Protein AF-A0A3M1PH26-F1 (afdb_monomer_lite)

Structure (mmCIF, N/CA/C/O backbone):
data_AF-A0A3M1PH26-F1
#
_entry.id   AF-A0A3M1PH26-F1
#
loop_
_atom_site.group_PDB
_atom_site.id
_atom_site.type_symbol
_atom_site.label_atom_id
_atom_site.label_alt_id
_atom_site.label_comp_id
_atom_site.label_asym_id
_atom_site.label_entity_id
_atom_site.label_seq_id
_atom_site.pdbx_PDB_ins_code
_atom_site.Cartn_x
_atom_site.Cartn_y
_atom_site.Cartn_z
_atom_site.occupancy
_atom_site.B_iso_or_equiv
_atom_site.auth_seq_id
_atom_site.auth_comp_id
_atom_site.auth_asym_id
_atom_site.auth_atom_id
_atom_site.pdbx_PDB_model_num
ATOM 1 N N . PRO A 1 1 ? -29.886 13.158 19.673 1.00 70.50 1 PRO A N 1
ATOM 2 C CA . PRO A 1 1 ? -30.745 11.957 19.594 1.00 70.50 1 PRO A CA 1
ATOM 3 C C . PRO A 1 1 ? -31.761 12.058 20.724 1.00 70.50 1 PRO A C 1
ATOM 5 O O . PRO A 1 1 ? -31.359 12.359 21.849 1.00 70.50 1 PRO A O 1
ATOM 8 N N . GLU A 1 2 ? -33.042 11.919 20.398 1.00 83.69 2 GLU A N 1
ATOM 9 C CA . GLU A 1 2 ? -34.118 11.780 21.387 1.00 83.69 2 GLU A CA 1
ATOM 10 C C . GLU A 1 2 ? -33.922 10.470 22.188 1.00 83.69 2 GLU A C 1
ATOM 12 O O . GLU A 1 2 ? -33.174 9.585 21.747 1.00 83.69 2 GLU A O 1
ATOM 17 N N . PRO A 1 3 ? -34.544 10.310 23.370 1.00 83.25 3 PRO A N 1
ATOM 18 C CA . PRO A 1 3 ? -34.626 8.995 24.005 1.00 83.25 3 PRO A CA 1
ATOM 19 C C . PRO A 1 3 ? -35.285 7.981 23.045 1.00 83.25 3 PRO A C 1
ATOM 21 O O . PRO A 1 3 ? -36.250 8.315 22.366 1.00 83.25 3 PRO A O 1
ATOM 24 N N . ASP A 1 4 ? -34.738 6.761 22.984 1.00 85.25 4 ASP A N 1
ATOM 25 C CA . ASP A 1 4 ? -35.105 5.662 22.063 1.00 85.25 4 ASP A CA 1
ATOM 26 C C . ASP A 1 4 ? -34.731 5.825 20.572 1.00 85.25 4 ASP A C 1
ATOM 28 O O . ASP A 1 4 ? -35.226 5.087 19.719 1.00 85.25 4 ASP A O 1
ATOM 32 N N . GLU A 1 5 ? -33.779 6.705 20.240 1.00 89.69 5 GLU A N 1
ATOM 33 C CA . GLU A 1 5 ? -33.240 6.826 18.878 1.00 89.69 5 GLU A CA 1
ATOM 34 C C . GLU A 1 5 ? -31.740 6.479 18.795 1.00 89.69 5 GLU A C 1
ATOM 36 O O . GLU A 1 5 ? -30.927 6.924 19.610 1.00 89.69 5 GLU A O 1
ATOM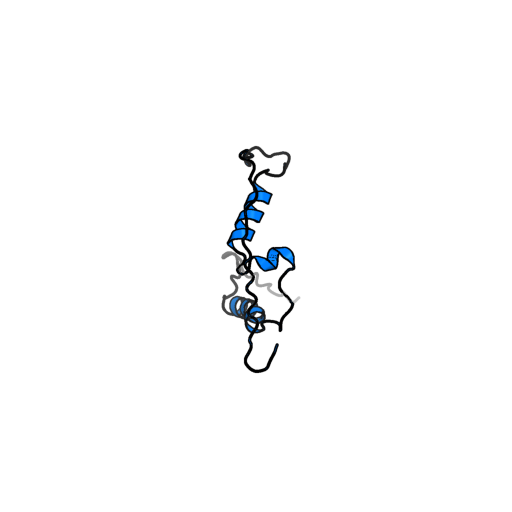 41 N N . ALA A 1 6 ? -31.348 5.708 17.771 1.00 88.06 6 ALA A N 1
ATOM 42 C CA . ALA A 1 6 ? -29.955 5.359 17.490 1.00 88.06 6 ALA A CA 1
ATOM 43 C C . ALA A 1 6 ? -29.529 5.848 16.098 1.00 88.06 6 ALA A C 1
ATOM 45 O O . ALA A 1 6 ? -30.197 5.584 15.100 1.00 88.06 6 ALA A O 1
ATOM 46 N N . LEU A 1 7 ? -28.375 6.519 16.026 1.00 90.81 7 LEU A N 1
ATOM 47 C CA . LEU A 1 7 ? -27.738 6.899 14.766 1.00 90.81 7 LEU A CA 1
ATOM 48 C C . LEU A 1 7 ? -26.716 5.833 14.362 1.00 90.81 7 LEU A C 1
ATOM 50 O O . LEU A 1 7 ? -25.732 5.614 15.068 1.00 90.81 7 LEU A O 1
ATOM 54 N N . LEU A 1 8 ? -26.923 5.220 13.198 1.00 92.62 8 LEU A N 1
ATOM 55 C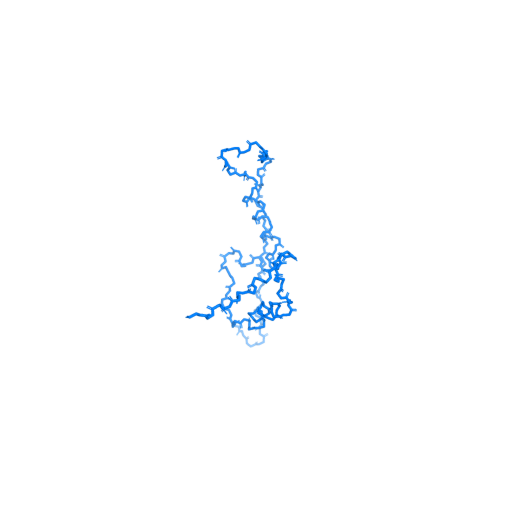 CA . LEU A 1 8 ? -25.960 4.316 12.577 1.00 92.62 8 LEU A CA 1
ATOM 56 C C . LEU A 1 8 ? -25.259 5.025 11.415 1.00 92.62 8 LEU A C 1
ATOM 58 O O . LEU A 1 8 ? -25.905 5.437 10.454 1.00 92.62 8 LEU A O 1
ATOM 62 N N . VAL A 1 9 ? -23.931 5.114 11.481 1.00 93.81 9 VAL A N 1
ATOM 63 C CA . VAL A 1 9 ? -23.090 5.577 10.370 1.00 93.81 9 VAL A CA 1
ATOM 64 C C . VAL A 1 9 ? -22.258 4.400 9.883 1.00 93.81 9 VAL A C 1
ATOM 66 O O . VAL A 1 9 ? -21.565 3.759 10.671 1.00 93.81 9 VAL A O 1
ATOM 69 N N . VAL A 1 10 ? -22.339 4.107 8.585 1.00 93.88 10 VAL A N 1
ATOM 70 C CA . VAL A 1 10 ? -21.578 3.030 7.945 1.00 93.88 10 VAL A CA 1
ATOM 71 C C . VAL A 1 10 ? -20.670 3.636 6.889 1.00 93.88 10 VAL A C 1
ATOM 73 O O . VAL A 1 10 ? -21.138 4.301 5.967 1.00 93.88 10 VAL A O 1
ATOM 76 N N . GLU A 1 11 ? -19.376 3.363 7.001 1.00 91.94 11 GLU A N 1
ATOM 77 C CA . GLU A 1 11 ? -18.377 3.749 6.011 1.00 91.94 11 GLU A CA 1
ATOM 78 C C . GLU A 1 11 ? -17.833 2.511 5.299 1.00 91.94 11 GLU A C 1
ATOM 80 O O . GLU A 1 11 ? -17.702 1.435 5.887 1.00 91.94 11 GLU A O 1
ATOM 85 N N . ARG A 1 12 ? -17.505 2.656 4.012 1.00 93.69 12 ARG A N 1
ATOM 86 C CA . ARG A 1 12 ? -16.902 1.591 3.209 1.00 93.69 12 ARG A CA 1
ATOM 87 C C . ARG A 1 12 ? -15.716 2.130 2.430 1.00 93.69 12 ARG A C 1
ATOM 89 O O . ARG A 1 12 ? -15.868 3.025 1.604 1.00 93.69 12 ARG A O 1
ATOM 96 N N . TYR A 1 13 ? -14.571 1.483 2.604 1.00 95.06 13 TYR A N 1
ATOM 97 C CA . TYR A 1 13 ? -13.353 1.766 1.856 1.00 95.06 13 TYR A CA 1
ATOM 98 C C . TYR A 1 13 ? -13.094 0.665 0.818 1.00 95.06 13 TYR A C 1
ATOM 100 O O . TYR A 1 13 ? -13.328 -0.519 1.068 1.00 95.06 13 TYR A O 1
ATOM 108 N N . ARG A 1 14 ? -12.630 1.048 -0.378 1.00 94.69 14 ARG A N 1
ATOM 109 C CA . ARG A 1 14 ? -12.273 0.117 -1.460 1.00 94.69 14 ARG A CA 1
ATOM 110 C C . ARG A 1 14 ? -10.984 0.567 -2.133 1.00 94.69 14 ARG A C 1
ATOM 112 O O . ARG A 1 14 ? -10.900 1.692 -2.616 1.00 94.69 14 ARG A O 1
ATOM 119 N N . VAL A 1 15 ? -10.021 -0.345 -2.243 1.00 95.06 15 VAL A N 1
ATOM 120 C CA . VAL A 1 15 ? -8.793 -0.106 -3.009 1.00 95.06 15 VAL A CA 1
ATOM 121 C C . VAL A 1 15 ? -9.058 -0.334 -4.495 1.00 95.06 15 VAL A C 1
ATOM 123 O O . VAL A 1 15 ? -9.624 -1.357 -4.883 1.00 95.06 15 VAL A O 1
ATOM 126 N N . THR A 1 16 ? -8.631 0.611 -5.331 1.00 93.44 16 THR A N 1
ATOM 127 C CA . THR A 1 16 ? -8.582 0.448 -6.790 1.00 93.44 16 THR A CA 1
ATOM 128 C C . THR A 1 16 ? -7.128 0.563 -7.219 1.00 93.44 16 THR A C 1
ATOM 130 O O . THR A 1 16 ? -6.494 1.589 -6.985 1.00 93.44 16 THR A O 1
ATOM 133 N N . SER A 1 17 ? -6.579 -0.502 -7.801 1.00 88.56 17 SER A N 1
ATOM 134 C CA . SER A 1 17 ? -5.185 -0.519 -8.244 1.00 88.56 17 SER A CA 1
ATOM 135 C C . SER A 1 17 ? -4.948 0.459 -9.401 1.00 88.56 17 SER A C 1
ATOM 137 O O . SER A 1 17 ? -5.816 0.577 -10.272 1.00 88.56 17 SER A O 1
ATOM 139 N N . PRO A 1 18 ? -3.771 1.105 -9.476 1.00 88.69 18 PRO A N 1
ATOM 140 C CA . PRO A 1 18 ? -3.421 1.938 -10.618 1.00 88.69 18 PRO A CA 1
ATOM 141 C C . PRO A 1 18 ? -3.251 1.096 -11.890 1.00 88.69 18 PRO A C 1
ATOM 143 O O . PRO A 1 18 ? -2.901 -0.085 -11.837 1.00 88.69 18 PRO A O 1
ATOM 146 N N . ALA A 1 19 ? -3.456 1.718 -13.052 1.00 88.94 19 ALA A N 1
ATOM 147 C CA . ALA A 1 19 ? -3.123 1.096 -14.327 1.00 88.94 19 ALA A CA 1
ATOM 148 C C . ALA A 1 19 ? -1.595 0.950 -14.449 1.00 88.94 19 ALA A C 1
ATOM 150 O O . ALA A 1 19 ? -0.868 1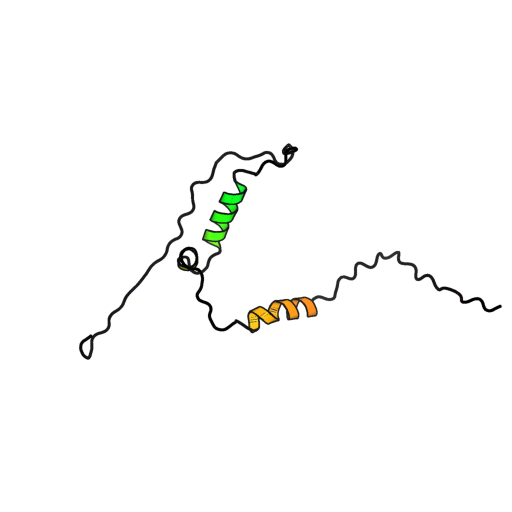.944 -14.439 1.00 88.94 19 ALA A O 1
ATOM 151 N N . CYS A 1 20 ? -1.101 -0.286 -14.558 1.00 87.19 20 CYS A N 1
ATOM 152 C CA . CYS A 1 20 ? 0.335 -0.534 -14.670 1.00 87.19 20 CYS A CA 1
ATOM 153 C C . CYS A 1 20 ? 0.855 -0.390 -16.107 1.00 87.19 20 CYS A C 1
ATOM 155 O O . CYS A 1 20 ? 0.177 -0.796 -17.057 1.00 87.19 20 CYS A O 1
ATOM 157 N N . PRO A 1 21 ? 2.110 0.068 -16.282 1.00 87.31 21 PRO A N 1
ATOM 158 C CA . PRO A 1 21 ? 2.803 -0.024 -17.558 1.00 87.31 21 PRO A CA 1
ATOM 159 C C . PRO A 1 21 ? 2.903 -1.478 -18.040 1.00 87.31 21 PRO A C 1
ATOM 161 O O . PRO A 1 21 ? 3.298 -2.377 -17.294 1.00 87.31 21 PRO A O 1
ATOM 164 N N . GLN A 1 22 ? 2.598 -1.701 -19.318 1.00 84.75 22 GLN A N 1
ATOM 165 C CA . GLN A 1 22 ? 2.725 -3.020 -19.954 1.00 84.75 22 GLN A CA 1
ATOM 166 C C . GLN A 1 22 ? 4.182 -3.366 -20.292 1.00 84.75 22 GLN A C 1
ATOM 168 O O . GLN A 1 22 ? 4.551 -4.536 -20.379 1.00 84.75 22 GLN A O 1
ATOM 173 N N . ARG A 1 23 ? 5.036 -2.347 -20.461 1.00 81.25 23 ARG A N 1
ATOM 174 C CA . ARG A 1 23 ? 6.445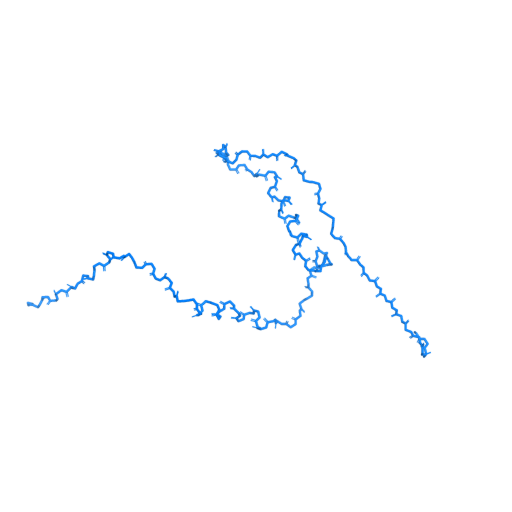 -2.532 -20.817 1.00 81.25 23 ARG A CA 1
ATOM 175 C C . ARG A 1 23 ? 7.181 -3.279 -19.705 1.00 81.25 23 ARG A C 1
ATOM 177 O O . ARG A 1 23 ? 7.142 -2.881 -18.543 1.00 81.25 23 ARG A O 1
ATOM 184 N N . ARG A 1 24 ? 7.900 -4.332 -20.086 1.00 82.69 24 ARG A N 1
ATOM 185 C CA . ARG A 1 24 ? 8.822 -5.068 -19.219 1.00 82.69 24 ARG A CA 1
ATOM 186 C C . ARG A 1 24 ? 10.257 -4.715 -19.593 1.00 82.69 24 ARG A C 1
ATOM 188 O O . ARG A 1 24 ? 10.584 -4.606 -20.773 1.00 82.69 24 ARG A O 1
ATOM 195 N N . LEU A 1 25 ? 11.103 -4.538 -18.585 1.00 86.06 25 LEU A N 1
ATOM 196 C CA . LEU A 1 25 ? 12.550 -4.464 -18.768 1.00 86.06 25 LEU A CA 1
ATOM 197 C C . LEU A 1 25 ? 13.135 -5.885 -18.785 1.00 86.06 25 LEU A C 1
ATOM 199 O O . LEU A 1 25 ? 12.775 -6.699 -17.934 1.00 86.06 25 LEU A O 1
ATOM 203 N N . ASN A 1 26 ? 14.042 -6.179 -19.720 1.00 88.44 26 ASN A N 1
ATOM 204 C CA . ASN A 1 26 ? 14.831 -7.409 -19.670 1.00 88.44 26 ASN A CA 1
ATOM 205 C C . ASN A 1 26 ? 15.952 -7.237 -18.635 1.00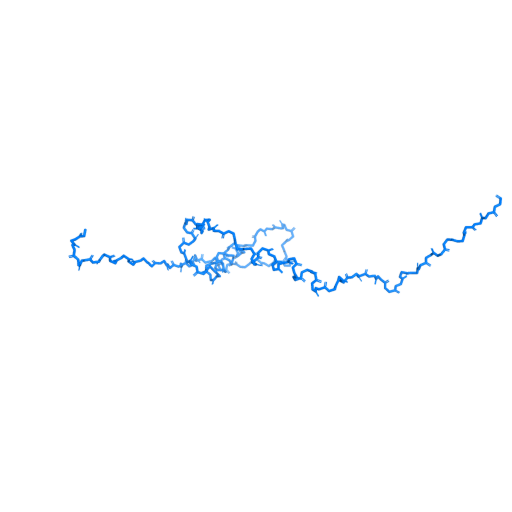 88.44 26 ASN A C 1
ATOM 207 O O . ASN A 1 26 ? 16.925 -6.525 -18.879 1.00 88.44 26 ASN A O 1
ATOM 211 N N . MET A 1 27 ? 15.802 -7.889 -17.482 1.00 86.75 27 MET A N 1
ATOM 212 C CA . MET A 1 27 ? 16.737 -7.747 -16.362 1.00 86.75 27 MET A CA 1
ATOM 213 C C . MET A 1 27 ? 18.131 -8.305 -16.676 1.00 86.75 27 MET A C 1
ATOM 215 O O . MET A 1 27 ? 19.113 -7.766 -16.177 1.00 86.75 27 MET A O 1
ATOM 219 N N . SER A 1 28 ? 18.240 -9.313 -17.549 1.00 90.69 28 SER A N 1
ATOM 220 C CA . SER A 1 28 ? 19.529 -9.890 -17.961 1.00 90.69 28 SER A CA 1
ATOM 221 C C . SER A 1 28 ? 20.388 -8.925 -18.784 1.00 90.69 28 SER A C 1
ATOM 223 O O . SER A 1 28 ? 21.593 -9.121 -18.877 1.00 90.69 28 SER A O 1
ATOM 225 N N . HIS A 1 29 ? 19.783 -7.878 -19.353 1.00 90.00 29 HIS A N 1
ATOM 226 C CA . HIS A 1 29 ? 20.457 -6.871 -20.179 1.00 90.00 29 HIS A CA 1
ATOM 227 C C . HIS A 1 29 ? 20.404 -5.470 -19.545 1.00 90.00 29 HIS A C 1
ATOM 229 O O . HIS A 1 29 ? 20.598 -4.460 -20.222 1.00 90.00 29 HIS A O 1
ATOM 235 N N . ASN A 1 30 ? 20.129 -5.384 -18.239 1.00 89.12 30 ASN A N 1
ATOM 236 C CA . ASN A 1 30 ? 20.046 -4.122 -17.506 1.00 89.12 30 ASN A CA 1
ATOM 237 C C . ASN A 1 30 ? 21.400 -3.697 -16.910 1.00 89.12 30 ASN A C 1
ATOM 239 O O . ASN A 1 30 ? 21.521 -3.468 -15.709 1.00 89.12 30 ASN A O 1
ATOM 243 N N . HIS A 1 31 ? 22.435 -3.585 -17.743 1.00 91.88 31 HIS A N 1
ATOM 244 C CA . HIS A 1 31 ? 23.788 -3.238 -17.281 1.00 91.88 31 HIS A CA 1
ATOM 245 C C . HIS A 1 31 ? 23.892 -1.821 -16.691 1.00 91.88 31 HIS A C 1
ATOM 247 O O . HIS A 1 31 ? 24.816 -1.530 -15.940 1.00 91.88 31 HIS A O 1
ATOM 253 N N . GLY A 1 32 ? 22.936 -0.946 -17.017 1.00 92.31 32 GLY A N 1
ATOM 254 C CA . GLY A 1 32 ? 22.858 0.419 -16.496 1.00 92.31 32 GLY A CA 1
ATOM 255 C C . GLY A 1 32 ? 22.081 0.561 -15.186 1.00 92.31 32 GLY A C 1
ATOM 256 O O . GLY A 1 32 ? 21.851 1.691 -14.768 1.00 92.31 32 GLY A O 1
ATOM 257 N N . ASN A 1 33 ? 21.632 -0.538 -14.561 1.00 88.44 33 ASN A N 1
ATOM 258 C CA . ASN A 1 33 ? 20.791 -0.516 -13.355 1.00 88.44 33 ASN A CA 1
ATOM 259 C C . ASN A 1 33 ? 19.553 0.388 -13.496 1.00 88.44 33 ASN A C 1
ATOM 261 O O . ASN A 1 33 ? 19.125 1.047 -12.547 1.00 88.44 33 ASN A O 1
ATOM 265 N N . ALA A 1 34 ? 18.964 0.428 -14.692 1.00 89.69 34 ALA A N 1
ATOM 266 C CA . ALA A 1 34 ? 17.765 1.206 -14.935 1.00 89.69 34 ALA A CA 1
ATOM 267 C C . ALA A 1 34 ? 16.605 0.663 -14.079 1.00 89.69 34 ALA A C 1
ATOM 269 O O . ALA A 1 34 ? 16.440 -0.559 -13.964 1.00 89.69 34 ALA A O 1
ATOM 270 N N . PRO A 1 35 ? 15.773 1.539 -13.495 1.00 86.50 35 PRO A N 1
ATOM 271 C CA . PRO A 1 35 ? 14.621 1.109 -12.719 1.00 86.50 35 PRO A CA 1
ATOM 272 C C . PRO A 1 35 ? 13.612 0.379 -13.612 1.00 86.50 35 PRO A C 1
ATOM 274 O O . PRO A 1 35 ? 13.263 0.840 -14.701 1.00 86.50 35 PRO A O 1
ATOM 277 N N . ALA A 1 36 ? 13.118 -0.768 -13.141 1.00 87.06 36 ALA A N 1
ATOM 278 C CA . ALA A 1 36 ? 12.101 -1.531 -13.852 1.00 87.06 36 ALA A CA 1
ATOM 279 C C . ALA A 1 36 ? 10.737 -0.807 -13.768 1.00 87.06 36 ALA A C 1
ATOM 281 O O . ALA A 1 36 ? 10.218 -0.634 -12.660 1.00 87.06 36 ALA A O 1
ATOM 282 N N . PRO A 1 37 ? 10.105 -0.442 -14.902 1.00 84.31 37 PRO A N 1
ATOM 283 C CA . PRO A 1 37 ? 8.849 0.320 -14.909 1.00 84.31 37 PRO A CA 1
ATOM 284 C C . PRO A 1 37 ? 7.698 -0.350 -14.146 1.00 84.31 37 PRO A C 1
ATOM 286 O O . PRO A 1 37 ? 6.828 0.323 -13.600 1.00 84.31 37 PRO A O 1
ATOM 289 N N . GLN A 1 38 ? 7.688 -1.683 -14.095 1.00 87.81 38 GLN A N 1
ATOM 290 C CA . GLN A 1 38 ? 6.646 -2.463 -13.433 1.00 87.81 38 GLN A CA 1
ATOM 291 C C . GLN A 1 38 ? 6.854 -2.648 -11.923 1.00 87.81 38 GLN A C 1
ATOM 293 O O . GLN A 1 38 ? 5.913 -3.040 -11.239 1.00 87.81 38 GLN A O 1
ATOM 298 N N . PHE A 1 39 ? 8.057 -2.399 -11.394 1.00 88.69 39 PHE A N 1
ATOM 299 C CA . PHE A 1 39 ? 8.398 -2.778 -10.019 1.00 88.69 39 PHE A CA 1
ATOM 300 C C . PHE A 1 39 ? 7.565 -2.012 -8.984 1.00 88.69 39 PHE A C 1
ATOM 302 O O . PHE A 1 39 ? 6.904 -2.621 -8.147 1.00 88.69 39 PHE A O 1
ATOM 309 N N . GLY A 1 40 ? 7.504 -0.682 -9.098 1.00 88.06 40 GLY A N 1
ATOM 310 C CA . GLY A 1 40 ? 6.675 0.136 -8.207 1.00 88.06 40 GLY A CA 1
ATOM 311 C C . GLY A 1 40 ? 5.182 -0.191 -8.316 1.00 88.06 40 GLY A C 1
ATOM 312 O O . GLY A 1 40 ? 4.481 -0.227 -7.307 1.00 88.06 40 GLY A O 1
ATOM 313 N N . CYS A 1 41 ? 4.702 -0.504 -9.524 1.00 90.25 41 CYS A N 1
ATOM 314 C CA . CYS A 1 41 ? 3.296 -0.850 -9.728 1.00 90.25 41 CYS A CA 1
ATOM 315 C C . CYS A 1 41 ? 2.932 -2.205 -9.108 1.00 90.25 41 CYS A C 1
ATOM 317 O O . CYS A 1 41 ? 1.888 -2.329 -8.474 1.00 90.25 41 CYS A O 1
ATOM 319 N N . ALA A 1 42 ? 3.815 -3.202 -9.224 1.00 90.50 42 ALA A N 1
ATOM 320 C CA . ALA A 1 42 ? 3.640 -4.490 -8.559 1.00 90.50 42 ALA A CA 1
ATOM 321 C C . ALA A 1 42 ? 3.571 -4.325 -7.033 1.00 90.50 42 ALA A C 1
ATOM 323 O O . ALA A 1 42 ? 2.690 -4.898 -6.398 1.00 90.50 42 ALA A O 1
ATOM 324 N N . ASN A 1 43 ? 4.432 -3.479 -6.457 1.00 92.06 43 ASN A N 1
ATOM 325 C CA . ASN A 1 43 ? 4.401 -3.187 -5.023 1.00 92.06 43 ASN A CA 1
ATOM 326 C C . ASN A 1 43 ? 3.065 -2.566 -4.594 1.00 92.06 43 ASN A C 1
ATOM 328 O O . ASN A 1 43 ? 2.500 -2.986 -3.589 1.00 92.06 43 ASN A O 1
ATOM 332 N N . LEU A 1 44 ? 2.533 -1.612 -5.364 1.00 92.31 44 LEU A N 1
ATOM 333 C CA . LEU A 1 44 ? 1.242 -0.974 -5.078 1.00 92.31 44 LEU A CA 1
ATOM 334 C C . LEU A 1 44 ? 0.061 -1.947 -5.199 1.00 92.31 44 LEU A C 1
ATOM 336 O O . LEU A 1 44 ? -0.831 -1.922 -4.354 1.00 92.31 44 LEU A O 1
ATOM 340 N N . ILE A 1 45 ? 0.058 -2.819 -6.213 1.00 93.56 45 ILE A N 1
ATOM 341 C CA . ILE A 1 45 ? -0.971 -3.861 -6.363 1.00 93.56 45 ILE A CA 1
ATOM 342 C C . ILE A 1 45 ? -0.926 -4.821 -5.179 1.00 93.56 45 ILE A C 1
ATOM 344 O O . ILE A 1 45 ? -1.953 -5.057 -4.546 1.00 93.56 45 ILE A O 1
ATOM 348 N N . ASN A 1 46 ? 0.260 -5.339 -4.857 1.00 93.56 46 ASN A N 1
ATOM 349 C CA . ASN A 1 46 ? 0.427 -6.283 -3.760 1.00 93.56 46 ASN A CA 1
ATOM 350 C C . ASN A 1 46 ? 0.033 -5.637 -2.429 1.00 93.56 46 ASN A C 1
ATOM 352 O O . ASN A 1 46 ? -0.686 -6.246 -1.645 1.00 93.56 46 ASN A O 1
ATOM 356 N N . LEU A 1 47 ? 0.432 -4.384 -2.189 1.00 93.50 47 LEU A N 1
ATOM 357 C CA . LEU A 1 47 ? 0.025 -3.643 -0.997 1.00 93.50 47 LEU A CA 1
ATOM 358 C C . LEU A 1 47 ? -1.502 -3.525 -0.911 1.00 93.50 47 LEU A C 1
ATOM 360 O O . LEU A 1 47 ? -2.081 -3.836 0.125 1.00 93.50 47 LEU A O 1
ATOM 364 N N . GLY A 1 48 ? -2.162 -3.150 -2.009 1.00 93.12 48 GLY A N 1
ATOM 365 C CA . GLY A 1 48 ? -3.621 -3.057 -2.070 1.00 93.12 48 GLY A CA 1
ATOM 366 C C . GLY A 1 48 ? -4.353 -4.384 -1.837 1.00 93.12 48 GLY A C 1
ATOM 367 O O . GLY A 1 48 ? -5.504 -4.362 -1.415 1.00 93.12 48 GLY A O 1
ATOM 368 N N . GLN A 1 49 ? -3.698 -5.521 -2.092 1.00 92.88 49 GLN A N 1
ATOM 369 C CA . GLN A 1 49 ? -4.238 -6.865 -1.851 1.00 92.88 49 GLN A CA 1
ATOM 370 C C . GLN A 1 49 ? -3.930 -7.408 -0.449 1.00 92.88 49 GLN A C 1
ATOM 372 O O . GLN A 1 49 ? -4.663 -8.259 0.044 1.00 92.88 49 GLN A O 1
ATOM 377 N N . MET A 1 50 ? -2.849 -6.948 0.185 1.00 94.69 50 MET A N 1
ATOM 378 C CA . MET A 1 50 ? -2.408 -7.430 1.500 1.00 94.69 50 MET A CA 1
ATOM 379 C C . MET A 1 50 ? -2.977 -6.621 2.669 1.00 94.69 50 MET A C 1
ATOM 381 O O . MET A 1 50 ? -3.013 -7.117 3.795 1.00 94.69 50 MET A O 1
ATOM 385 N N . VAL A 1 51 ? -3.384 -5.371 2.444 1.00 92.25 51 VAL A N 1
ATOM 386 C CA . VAL A 1 51 ? -3.917 -4.517 3.512 1.00 92.25 51 VAL A CA 1
ATOM 387 C C . VAL A 1 51 ? -5.299 -5.007 3.947 1.00 92.25 51 VAL A C 1
ATOM 389 O O . VAL A 1 51 ? -6.233 -5.053 3.152 1.00 92.25 51 VAL A O 1
ATOM 392 N N . ALA A 1 52 ? -5.420 -5.339 5.236 1.00 91.12 52 ALA A N 1
ATOM 393 C CA . ALA A 1 52 ? -6.649 -5.870 5.822 1.00 91.12 52 ALA A CA 1
ATOM 394 C C . ALA A 1 52 ? -7.793 -4.840 5.871 1.00 91.12 52 ALA A C 1
ATOM 396 O O . ALA A 1 52 ? -8.927 -5.174 5.539 1.00 91.12 52 ALA A O 1
ATOM 397 N N . ASP A 1 53 ? -7.493 -3.593 6.254 1.00 92.12 53 ASP A N 1
ATOM 398 C CA . ASP A 1 53 ? -8.443 -2.474 6.225 1.00 92.12 53 ASP A CA 1
ATOM 399 C C . ASP A 1 53 ? -7.986 -1.422 5.198 1.00 92.12 53 ASP A C 1
ATOM 401 O O . ASP A 1 53 ? -7.001 -0.713 5.438 1.00 92.12 53 ASP A O 1
ATOM 405 N N . PRO A 1 54 ? -8.690 -1.287 4.057 1.00 93.94 54 PRO A N 1
ATOM 406 C CA . PRO A 1 54 ? -8.383 -0.299 3.027 1.00 93.94 54 PRO A CA 1
ATOM 407 C C . PRO A 1 54 ? -8.322 1.154 3.521 1.00 93.94 54 PRO A C 1
ATOM 409 O O . PRO A 1 54 ? -7.611 1.959 2.915 1.00 93.94 54 PRO A O 1
ATOM 412 N N . GLY A 1 55 ? -9.027 1.509 4.602 1.00 93.19 55 GLY A N 1
ATOM 413 C CA . GLY A 1 55 ? -8.988 2.851 5.193 1.00 93.19 55 GLY A CA 1
ATOM 414 C C . GLY A 1 55 ? -7.596 3.233 5.706 1.00 93.19 55 GLY A C 1
ATOM 415 O O . GLY A 1 55 ? -7.208 4.403 5.661 1.00 93.19 55 GLY A O 1
ATOM 416 N N . HIS A 1 56 ? -6.778 2.245 6.080 1.00 93.38 56 HIS A N 1
ATOM 417 C CA . HIS A 1 56 ? -5.401 2.476 6.516 1.00 93.38 56 HIS A CA 1
ATOM 418 C C . HIS A 1 56 ? -4.498 3.047 5.415 1.00 93.38 56 HIS A C 1
ATOM 420 O O . HIS A 1 56 ? -3.478 3.652 5.734 1.00 93.38 56 HIS A O 1
ATOM 426 N N . LEU A 1 57 ? -4.854 2.918 4.134 1.00 92.38 57 LEU A N 1
ATOM 427 C CA . LEU A 1 57 ? -4.091 3.547 3.050 1.00 92.38 57 LEU A CA 1
ATOM 428 C C . LEU A 1 57 ? -4.267 5.072 2.995 1.00 92.38 57 LEU A C 1
ATOM 430 O O . LEU A 1 57 ? -3.445 5.745 2.380 1.00 92.38 57 LEU A O 1
ATOM 434 N N . LEU A 1 58 ? -5.318 5.620 3.616 1.00 91.81 58 LEU A N 1
ATOM 435 C CA . LEU A 1 58 ? -5.582 7.062 3.640 1.00 91.81 58 LEU A CA 1
ATOM 436 C C . LEU A 1 58 ? -4.906 7.757 4.824 1.00 91.81 58 LEU A C 1
ATOM 438 O O . LEU A 1 58 ? -4.303 8.811 4.648 1.00 91.81 58 LEU A O 1
ATOM 442 N N . ALA A 1 59 ? -5.023 7.182 6.022 1.00 90.31 59 ALA A N 1
ATOM 443 C CA . ALA A 1 59 ? -4.607 7.840 7.266 1.00 90.31 59 ALA A CA 1
ATOM 444 C C . ALA A 1 59 ? -3.657 7.000 8.139 1.00 90.31 59 ALA A C 1
ATOM 446 O O . ALA A 1 59 ? -3.251 7.452 9.208 1.00 90.31 59 ALA A O 1
ATOM 447 N N . GLY A 1 60 ? -3.285 5.794 7.700 1.00 88.50 60 GLY A N 1
ATOM 448 C CA . GLY A 1 60 ? -2.586 4.824 8.540 1.00 88.50 60 GLY A CA 1
ATOM 449 C C . GLY A 1 60 ? -3.493 4.209 9.610 1.00 88.50 60 GLY A C 1
ATOM 450 O O . GLY A 1 60 ? -4.611 4.662 9.858 1.00 88.50 60 GLY A O 1
ATOM 451 N N . ALA A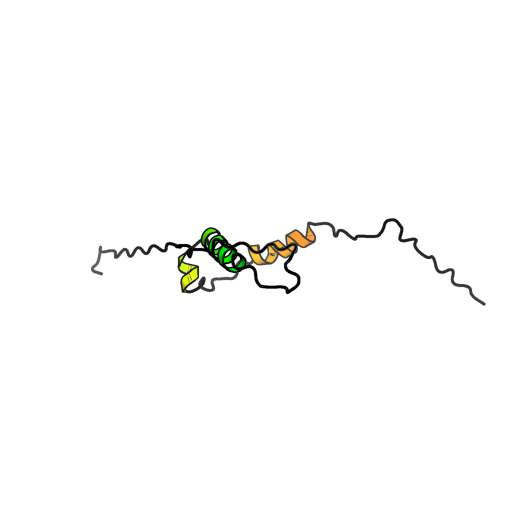 1 61 ? -3.012 3.144 10.249 1.00 86.69 61 ALA A N 1
ATOM 452 C CA . ALA A 1 61 ? -3.677 2.596 11.425 1.00 86.69 61 ALA A CA 1
ATOM 453 C C . ALA A 1 61 ? -3.464 3.535 12.620 1.00 86.69 61 ALA A C 1
ATOM 455 O O . ALA A 1 61 ? -2.358 4.042 12.829 1.00 86.69 61 ALA A O 1
ATOM 456 N N . ARG A 1 62 ? -4.505 3.748 13.434 1.00 84.06 62 ARG A N 1
ATOM 457 C CA . ARG A 1 62 ? -4.328 4.445 14.715 1.00 84.06 62 ARG A CA 1
ATOM 458 C C . ARG A 1 62 ? -3.391 3.628 15.601 1.00 84.06 62 ARG A C 1
ATOM 460 O O . ARG A 1 62 ? -3.523 2.409 15.685 1.00 84.06 62 ARG A O 1
ATOM 467 N N . ALA A 1 63 ? -2.475 4.309 16.285 1.00 77.31 63 ALA A N 1
ATOM 468 C CA . ALA A 1 63 ? -1.650 3.679 17.305 1.00 77.31 63 ALA A CA 1
ATOM 469 C C . ALA A 1 63 ? -2.558 3.186 18.446 1.00 77.31 63 ALA A C 1
ATOM 471 O O . ALA A 1 63 ? -3.149 3.990 19.168 1.00 77.31 63 ALA A O 1
ATOM 472 N N . GLY A 1 64 ? -2.726 1.868 18.546 1.00 77.62 64 GLY A N 1
ATOM 473 C CA . GLY A 1 64 ? -3.396 1.205 19.662 1.00 77.62 64 GLY A CA 1
ATOM 474 C C . GLY A 1 64 ? -2.407 0.817 20.760 1.00 77.62 64 GLY A C 1
ATOM 475 O O . GLY A 1 64 ? -1.225 1.158 20.702 1.00 77.62 64 GLY A O 1
ATOM 476 N N . ALA A 1 65 ? -2.884 0.062 21.752 1.00 80.44 65 ALA A N 1
ATOM 477 C CA . ALA A 1 65 ? -1.980 -0.643 22.653 1.00 80.44 65 ALA A CA 1
ATOM 478 C C . ALA A 1 65 ? -1.070 -1.566 21.827 1.00 80.44 65 ALA A C 1
ATOM 480 O O . ALA A 1 65 ? -1.537 -2.235 20.903 1.00 80.44 65 ALA A O 1
ATOM 481 N N . ASN A 1 66 ? 0.225 -1.575 22.139 1.00 78.94 66 ASN A N 1
ATOM 482 C CA . ASN A 1 66 ? 1.165 -2.451 21.453 1.00 78.94 66 ASN A CA 1
ATOM 483 C C . ASN A 1 66 ? 0.752 -3.911 21.662 1.00 78.94 66 ASN A C 1
ATOM 485 O O . ASN A 1 66 ? 0.517 -4.336 22.793 1.00 78.94 66 ASN A O 1
ATOM 489 N N . ASP A 1 67 ? 0.702 -4.670 20.572 1.00 82.81 67 ASP A N 1
ATOM 490 C CA . ASP A 1 67 ? 0.484 -6.111 20.608 1.00 82.81 67 ASP A CA 1
ATOM 491 C C . ASP A 1 67 ? 1.770 -6.791 21.101 1.00 82.81 67 ASP A C 1
ATOM 493 O O . ASP A 1 67 ? 2.730 -6.984 20.345 1.00 82.81 67 ASP A O 1
ATOM 497 N N . SER A 1 68 ? 1.821 -7.082 22.404 1.00 85.50 68 SER A N 1
ATOM 498 C CA . SER A 1 68 ? 2.991 -7.700 23.027 1.00 85.50 68 SER A CA 1
ATOM 499 C C . SER A 1 68 ? 3.235 -9.114 22.514 1.00 85.50 68 SER A C 1
ATOM 501 O O . SER A 1 68 ? 4.392 -9.496 22.389 1.00 85.50 68 SER A O 1
ATOM 503 N N . GLU A 1 69 ? 2.181 -9.859 22.174 1.00 88.00 69 GLU A N 1
ATOM 504 C CA . GLU A 1 69 ? 2.288 -11.214 21.624 1.00 88.00 69 GLU A CA 1
ATOM 505 C C . GLU A 1 69 ? 2.989 -11.179 20.264 1.00 88.00 69 GLU A C 1
ATOM 507 O O . GLU A 1 69 ? 3.971 -11.885 20.028 1.00 88.00 69 GLU A O 1
ATOM 512 N N . ARG A 1 70 ? 2.575 -10.264 19.383 1.00 84.81 70 ARG A N 1
ATOM 513 C CA . ARG A 1 70 ? 3.235 -10.082 18.087 1.00 84.81 70 ARG A CA 1
ATOM 514 C C . ARG A 1 70 ? 4.670 -9.575 18.220 1.00 84.81 70 ARG A C 1
ATOM 516 O O . ARG A 1 70 ? 5.518 -9.939 17.405 1.00 84.81 70 ARG A O 1
ATOM 523 N N . ALA A 1 71 ? 4.955 -8.754 19.230 1.00 85.31 71 ALA A N 1
ATOM 524 C CA . ALA A 1 71 ? 6.306 -8.275 19.507 1.00 85.31 71 ALA A CA 1
ATOM 525 C C . ALA A 1 71 ? 7.239 -9.394 20.010 1.00 85.31 71 ALA A C 1
ATOM 527 O O . ALA A 1 71 ? 8.415 -9.418 19.637 1.00 85.31 71 ALA A O 1
ATOM 528 N N . THR A 1 72 ? 6.743 -10.332 20.824 1.00 92.62 72 THR A N 1
ATOM 529 C CA . THR A 1 72 ? 7.548 -11.445 21.358 1.00 92.62 72 THR A CA 1
ATOM 530 C C . THR A 1 72 ? 7.667 -12.618 20.392 1.00 92.62 72 THR A C 1
ATOM 532 O O . THR A 1 72 ? 8.696 -13.297 20.410 1.00 92.62 72 THR A O 1
ATOM 535 N N . ALA A 1 73 ? 6.698 -12.814 19.491 1.00 91.81 73 ALA A N 1
ATOM 536 C CA . ALA A 1 73 ? 6.661 -13.940 18.555 1.00 91.81 73 ALA A CA 1
ATOM 537 C C . ALA A 1 73 ? 7.957 -14.107 17.738 1.00 91.81 73 ALA A C 1
ATOM 539 O O . ALA A 1 73 ? 8.431 -15.223 17.532 1.00 91.81 73 ALA A O 1
ATOM 540 N N . ALA A 1 74 ? 8.577 -13.006 17.301 1.00 86.25 74 ALA A N 1
ATOM 541 C CA . ALA A 1 74 ? 9.837 -13.057 16.555 1.00 86.25 74 ALA A CA 1
ATOM 542 C C . ALA A 1 74 ? 11.015 -13.565 17.409 1.00 86.25 74 ALA A C 1
ATOM 544 O O . ALA A 1 74 ? 11.862 -14.313 16.921 1.00 86.25 74 ALA A O 1
ATOM 545 N N . ILE A 1 75 ? 11.064 -13.183 18.689 1.00 89.19 75 ILE A N 1
ATOM 546 C CA . ILE A 1 75 ? 12.098 -13.624 19.635 1.00 89.19 75 ILE A CA 1
ATOM 547 C C . ILE A 1 75 ? 11.910 -15.107 19.949 1.00 89.19 75 ILE A C 1
ATOM 549 O O . ILE A 1 75 ? 12.880 -15.861 19.981 1.00 89.19 75 ILE A O 1
ATOM 553 N N . GLU A 1 76 ? 10.670 -15.534 20.170 1.00 92.50 76 GLU A N 1
ATOM 554 C CA . GLU A 1 76 ? 10.336 -16.935 20.423 1.00 92.50 76 GLU A CA 1
ATOM 555 C C . GLU A 1 76 ? 10.677 -17.816 19.222 1.00 92.50 76 GLU A C 1
ATOM 557 O O . GLU A 1 76 ? 11.366 -18.820 19.390 1.00 92.50 76 GLU A O 1
ATOM 562 N N . ALA A 1 77 ? 10.302 -17.399 18.009 1.00 89.06 77 ALA A N 1
ATOM 563 C CA . ALA A 1 77 ? 10.672 -18.090 16.777 1.00 89.06 77 ALA A CA 1
ATOM 564 C C . ALA A 1 77 ? 12.197 -18.188 16.614 1.00 89.06 77 ALA A C 1
ATOM 566 O O . ALA A 1 77 ? 12.715 -19.256 16.295 1.00 89.06 77 ALA A O 1
ATOM 567 N N . TRP A 1 78 ? 12.931 -17.105 16.893 1.00 84.19 78 TRP A N 1
ATOM 568 C CA . TRP A 1 78 ? 14.395 -17.113 16.865 1.00 84.19 78 TRP A CA 1
ATOM 569 C C . TRP A 1 78 ? 15.000 -18.086 17.888 1.00 84.19 78 TRP A C 1
ATOM 571 O O . TRP A 1 78 ? 15.957 -18.780 17.566 1.00 84.19 78 TRP A O 1
ATOM 581 N N . ARG A 1 79 ? 14.434 -18.181 19.099 1.00 89.12 79 ARG A N 1
ATOM 582 C CA . ARG A 1 79 ? 14.887 -19.130 20.137 1.00 89.12 79 ARG A CA 1
ATOM 583 C C . ARG A 1 79 ? 14.528 -20.582 19.820 1.00 89.12 79 ARG A C 1
ATOM 585 O O . ARG A 1 79 ? 15.255 -21.481 20.231 1.00 89.12 79 ARG A O 1
ATOM 592 N N . ALA A 1 80 ? 13.402 -20.810 19.149 1.00 90.19 80 ALA A N 1
ATOM 593 C CA . ALA A 1 80 ? 12.915 -22.141 18.799 1.00 90.19 80 ALA A CA 1
ATOM 594 C C . ALA A 1 80 ? 13.693 -22.765 17.631 1.00 90.19 80 ALA A C 1
ATOM 596 O O . ALA A 1 80 ? 13.772 -23.989 17.529 1.00 90.19 80 ALA A O 1
ATOM 597 N N . ILE A 1 81 ? 14.271 -21.940 16.755 1.00 83.12 81 ILE A N 1
ATOM 598 C CA . ILE A 1 81 ? 15.122 -22.411 15.666 1.00 83.12 81 ILE A CA 1
ATOM 599 C C . ILE A 1 81 ? 16.529 -22.646 16.233 1.00 83.12 81 ILE A C 1
ATOM 601 O O . ILE A 1 81 ? 17.186 -21.682 16.631 1.00 83.12 81 ILE A O 1
ATOM 605 N N . PRO A 1 82 ? 17.036 -23.895 16.264 1.00 75.50 82 PRO A N 1
ATOM 606 C CA . PRO A 1 82 ? 18.427 -24.124 16.625 1.00 75.50 82 PRO A CA 1
ATOM 607 C C . PRO A 1 82 ? 19.306 -23.326 15.653 1.00 75.50 82 PRO A C 1
ATOM 609 O O . PRO A 1 82 ? 19.083 -23.407 14.440 1.00 75.50 82 PRO A O 1
ATOM 612 N N . PRO A 1 83 ? 20.277 -22.531 16.141 1.00 69.38 83 PRO A N 1
ATOM 613 C CA . PRO A 1 83 ? 21.115 -21.743 15.259 1.00 69.38 83 PRO A CA 1
ATOM 614 C C . PRO A 1 83 ? 21.797 -22.691 14.280 1.00 69.38 83 PRO A C 1
ATOM 616 O O . PRO A 1 83 ? 22.513 -23.610 14.684 1.00 69.38 83 PRO A O 1
ATOM 619 N N . VAL A 1 84 ? 21.584 -22.463 12.984 1.00 67.75 84 VAL A N 1
ATOM 620 C CA . VAL A 1 84 ? 22.413 -23.080 11.953 1.00 67.75 84 VAL A CA 1
ATOM 621 C C . VAL A 1 84 ? 23.771 -22.402 12.061 1.00 67.75 84 VAL A C 1
ATOM 623 O O . VAL A 1 84 ? 24.057 -21.414 11.387 1.00 67.75 84 VAL A O 1
ATOM 626 N N . ILE A 1 85 ? 24.607 -22.897 12.970 1.00 66.50 85 ILE A N 1
ATOM 627 C CA . ILE A 1 85 ? 26.027 -22.602 12.920 1.00 66.50 85 ILE A CA 1
ATOM 628 C C . ILE A 1 85 ? 26.508 -23.339 11.679 1.00 66.50 85 ILE A C 1
ATOM 630 O O . ILE A 1 85 ? 26.662 -24.560 11.690 1.00 66.50 85 ILE A O 1
ATOM 634 N N . LEU A 1 86 ? 26.699 -22.596 10.591 1.00 64.31 86 LEU A N 1
ATOM 635 C CA . LEU A 1 86 ? 27.446 -23.064 9.434 1.00 64.31 86 LEU A CA 1
ATOM 636 C C . LEU A 1 86 ? 28.905 -23.231 9.877 1.00 64.31 86 LEU A C 1
ATOM 638 O O . LEU A 1 86 ? 29.756 -22.407 9.562 1.00 64.31 86 LEU A O 1
ATOM 642 N N . MET A 1 87 ? 29.191 -24.259 10.677 1.00 58.44 87 MET A N 1
ATOM 643 C CA . MET A 1 87 ? 30.550 -24.749 10.817 1.00 58.44 87 MET A CA 1
ATOM 644 C C . MET A 1 87 ? 30.868 -25.461 9.505 1.00 58.44 87 MET A C 1
ATOM 646 O O . MET A 1 87 ? 30.185 -26.435 9.176 1.00 58.44 87 MET A O 1
ATOM 650 N N . PRO A 1 88 ? 31.869 -25.005 8.733 1.00 63.47 88 PRO A N 1
ATOM 651 C CA . PRO A 1 88 ? 32.416 -25.836 7.678 1.00 63.47 88 PRO A CA 1
ATOM 652 C C . PRO A 1 88 ? 32.840 -27.153 8.330 1.00 63.47 88 PRO A C 1
ATOM 654 O O . PRO A 1 88 ? 33.549 -27.137 9.339 1.00 63.47 88 PRO A O 1
ATOM 657 N N . SER A 1 89 ? 32.411 -28.286 7.778 1.00 60.50 89 SER A N 1
ATOM 658 C CA . SER A 1 89 ? 32.749 -29.626 8.283 1.00 60.50 89 SER A CA 1
ATOM 659 C C . SER A 1 89 ? 34.264 -29.897 8.324 1.00 60.50 89 SER A C 1
ATOM 661 O O . SER A 1 89 ? 34.698 -30.874 8.927 1.00 60.50 89 SER A O 1
ATOM 663 N N . ASP A 1 90 ? 35.062 -28.989 7.755 1.00 59.44 90 ASP A N 1
ATOM 664 C CA . ASP A 1 90 ? 36.520 -29.042 7.669 1.00 59.44 90 ASP A CA 1
ATOM 665 C C . ASP A 1 90 ? 37.242 -28.131 8.677 1.00 59.44 90 ASP A C 1
ATOM 667 O O . ASP A 1 90 ? 38.463 -27.964 8.596 1.00 59.44 90 ASP A O 1
ATOM 671 N N . ALA A 1 91 ? 36.530 -27.531 9.638 1.00 61.81 91 ALA A N 1
ATOM 672 C CA . ALA A 1 91 ? 37.141 -26.738 10.704 1.00 61.81 91 ALA A CA 1
ATOM 673 C C . ALA A 1 91 ? 37.948 -27.639 11.662 1.00 61.81 91 ALA A C 1
ATOM 675 O O . ALA A 1 91 ? 37.499 -28.013 12.746 1.00 61.81 91 ALA A O 1
ATOM 676 N N . LYS A 1 92 ? 39.170 -28.006 11.260 1.00 55.97 92 LYS A N 1
ATOM 677 C CA . LYS A 1 92 ? 40.145 -28.673 12.126 1.00 55.97 92 LYS A CA 1
ATOM 678 C C . LYS A 1 92 ? 40.458 -27.766 13.314 1.00 55.97 92 LYS A C 1
ATOM 680 O O . LYS A 1 92 ? 41.017 -26.686 13.146 1.00 55.97 92 LYS A O 1
ATOM 685 N N . GLN A 1 93 ? 40.142 -28.234 14.519 1.00 58.72 93 GLN A N 1
ATOM 686 C CA . GLN A 1 93 ? 40.619 -27.635 15.762 1.00 58.72 93 GLN A CA 1
ATOM 687 C C . GLN A 1 93 ? 42.152 -27.706 15.788 1.00 58.72 93 GLN A C 1
ATOM 689 O O . GLN A 1 93 ? 42.735 -28.773 15.986 1.00 58.72 93 GLN A O 1
ATOM 694 N N . GLN A 1 94 ? 42.824 -26.578 15.562 1.00 54.84 94 GLN A N 1
ATOM 695 C CA . GLN A 1 94 ? 44.262 -26.477 15.787 1.00 54.84 94 GLN A CA 1
ATOM 696 C C . GLN A 1 94 ? 44.522 -26.414 17.291 1.00 54.84 94 GLN A C 1
ATOM 698 O O . GLN A 1 94 ? 44.362 -25.382 17.937 1.00 54.84 94 GLN A O 1
ATOM 703 N N . GLN A 1 95 ? 44.918 -27.557 17.843 1.00 52.75 95 GLN A N 1
ATOM 704 C CA . GLN A 1 95 ? 45.432 -27.685 19.197 1.00 52.75 95 GLN A CA 1
ATOM 705 C C . GLN A 1 95 ? 46.830 -27.046 19.237 1.00 52.75 95 GLN A C 1
ATOM 707 O O . GLN A 1 95 ? 47.805 -27.614 18.739 1.00 52.75 95 GLN A O 1
ATOM 712 N N . THR A 1 96 ? 46.945 -25.835 19.779 1.00 52.69 96 THR A N 1
ATOM 713 C CA . THR A 1 96 ? 48.240 -25.193 20.022 1.00 52.69 96 THR A CA 1
ATOM 714 C C . THR A 1 96 ? 48.925 -25.887 21.195 1.00 52.69 96 THR A C 1
ATOM 716 O O . THR A 1 96 ? 48.539 -25.764 22.355 1.00 52.69 96 THR A O 1
ATOM 719 N N . ARG A 1 97 ? 49.958 -26.668 20.878 1.00 47.09 97 ARG A N 1
ATOM 720 C CA . ARG A 1 97 ? 50.836 -27.300 21.861 1.00 47.09 97 ARG A CA 1
ATOM 721 C C . ARG A 1 97 ? 51.735 -26.210 22.450 1.00 47.09 97 ARG A C 1
ATOM 723 O O . ARG A 1 97 ? 52.670 -25.764 21.792 1.00 47.09 97 ARG A O 1
ATOM 730 N N . GLY A 1 98 ? 51.416 -25.749 23.659 1.00 47.62 98 GLY A N 1
ATOM 731 C CA . GLY A 1 98 ? 52.279 -24.861 24.435 1.00 47.62 98 GLY A CA 1
ATOM 732 C C . GLY A 1 98 ? 53.610 -25.554 24.727 1.00 47.62 98 GLY A C 1
ATOM 733 O O . GLY A 1 98 ? 53.652 -26.519 25.487 1.00 47.62 98 GLY A O 1
ATOM 734 N N . GLY A 1 99 ? 54.676 -25.096 24.073 1.00 40.00 99 GLY A N 1
ATOM 735 C CA . GLY A 1 99 ? 56.049 -25.503 24.351 1.00 40.00 99 GLY A CA 1
ATOM 736 C C . GLY A 1 99 ? 56.645 -24.580 25.404 1.00 40.00 99 GLY A C 1
ATOM 737 O O . GLY A 1 99 ? 56.847 -23.400 25.134 1.00 40.00 99 GLY A O 1
ATOM 738 N N . GLY A 1 100 ? 56.885 -25.121 26.597 1.00 41.41 100 GLY A N 1
ATOM 739 C CA . GLY A 1 100 ? 57.733 -24.498 27.606 1.00 41.41 100 GLY A CA 1
ATOM 740 C C . GLY A 1 100 ? 59.207 -24.735 27.285 1.00 41.41 100 GLY A C 1
ATOM 741 O O . GLY A 1 100 ? 59.587 -25.846 26.906 1.00 41.41 100 GLY A O 1
ATOM 742 N N . GLY A 1 101 ? 60.002 -23.683 27.448 1.00 36.12 101 GLY A N 1
ATOM 743 C CA . GLY A 1 101 ? 61.460 -23.665 27.478 1.00 36.12 101 GLY A CA 1
ATOM 744 C C . GLY A 1 101 ? 61.896 -22.583 28.449 1.00 36.12 101 GLY A C 1
ATOM 745 O O . GLY A 1 101 ? 61.243 -21.515 28.432 1.00 36.12 101 GLY A O 1
#

pLDDT: mean 82.38, std 14.14, range [36.12, 95.06]

Sequence (101 aa):
PEPDEALLVVERYRVTSPACPQRRLNMSHNHGNAPAPQFGCANLINLGQMVADPGHLLAGARAGANDSERATAAIEAWRAIPPVILMPSDAKQQQTRGGGG

Radius of gyration: 27.9 Å; chains: 1; bounding box: 97×42×48 Å

Foldseek 3Di:
DPPPDDDDDDDDAADDQDDADPDFDDPVPPPVVDDTRRPVSVVRVVCRVPDPHNVCVPPHDPDDPDPVCVVCVVVVVVVVDDDPPPDPPPPDDPDDDDDDD

Secondary structure (DSSP, 8-state):
--TT------------PPPPP-----GGG-TT-PPPTTHHHHHHHHHHHH-SSTTHHHH-----S--HHHHHHHHHHHHHS-------TT-----------